Protein AF-T0XYH5-F1 (afdb_monomer_lite)

Sequence (84 aa):
MLILIRNYPDDRLRDIIASIAKDSPETTLVYLDRSPASGSAPSLPILADRTYSLQFPVLPGITPIDGQTLLRLIHDHDRVLVLP

pLDDT: mean 77.69, std 13.52, range [46.72, 94.0]

Foldseek 3Di:
DEEEEEDDDDPVVLVVVLVVCVVPVPYAYEYEDDDPPDDDDPPPVSQLVRAEYCDPPDDPSHHYDHPVVVVVVVVVDPDYHYHD

Secondary structure (DSSP, 8-state):
-EEEESSPPPHHHHHHHHHHHHH-TT-EEEE-S---SSS-----TTSGGGEEESSSSPPTT-EE--HHHHHHHHHH-S-EEEE-

Radius of gyration: 11.75 Å; chains: 1; bounding box: 24×25×27 Å

Structure (mmCIF, N/CA/C/O backbone):
data_AF-T0XYH5-F1
#
_entry.id   AF-T0XYH5-F1
#
loop_
_atom_site.group_PDB
_atom_site.id
_atom_site.type_symbol
_atom_site.label_atom_id
_atom_site.label_alt_id
_atom_site.label_comp_id
_atom_site.label_asym_id
_atom_site.label_entity_id
_atom_site.label_seq_id
_atom_site.pdbx_PDB_ins_code
_atom_site.Cartn_x
_atom_site.Cartn_y
_atom_site.Cartn_z
_atom_site.occupancy
_atom_site.B_iso_or_equiv
_atom_site.auth_seq_id
_atom_site.auth_comp_id
_atom_site.auth_asym_id
_atom_site.auth_atom_id
_atom_site.pdbx_PDB_model_num
ATOM 1 N N . MET A 1 1 ? -4.902 0.989 8.296 1.00 88.81 1 MET A N 1
ATOM 2 C CA . MET A 1 1 ? -5.482 0.353 7.083 1.00 88.81 1 MET A CA 1
ATOM 3 C C . MET A 1 1 ? -4.455 0.390 5.961 1.00 88.81 1 MET A C 1
ATOM 5 O O . MET A 1 1 ? -3.776 1.392 5.823 1.00 88.81 1 MET A O 1
ATOM 9 N N . LEU A 1 2 ? -4.332 -0.669 5.169 1.00 91.19 2 LEU A N 1
ATOM 10 C CA . LEU A 1 2 ? -3.409 -0.729 4.037 1.00 91.19 2 LEU A CA 1
ATOM 11 C C . LEU A 1 2 ? -4.138 -0.415 2.726 1.00 91.19 2 LEU A C 1
ATOM 13 O O . LEU A 1 2 ? -5.184 -0.999 2.456 1.00 91.19 2 LEU A O 1
ATOM 17 N N . ILE A 1 3 ? -3.584 0.469 1.901 1.00 89.94 3 ILE A N 1
ATOM 18 C CA . ILE A 1 3 ? -4.051 0.743 0.542 1.00 89.94 3 ILE A CA 1
ATOM 19 C C . ILE A 1 3 ? -2.978 0.268 -0.431 1.00 89.94 3 ILE A C 1
ATOM 21 O O . ILE A 1 3 ? -1.871 0.801 -0.462 1.00 89.94 3 ILE A O 1
ATOM 25 N N . LEU A 1 4 ? -3.324 -0.726 -1.238 1.00 89.50 4 LEU A N 1
ATOM 26 C CA . LEU A 1 4 ? -2.501 -1.212 -2.332 1.00 89.50 4 LEU A CA 1
ATOM 27 C C . LEU A 1 4 ? -2.959 -0.548 -3.624 1.00 89.50 4 LEU A C 1
ATOM 29 O O . LEU A 1 4 ? -4.110 -0.697 -4.025 1.00 89.50 4 LEU A O 1
ATOM 33 N N . ILE A 1 5 ? -2.058 0.160 -4.282 1.00 85.38 5 ILE A N 1
ATOM 34 C CA . ILE A 1 5 ? -2.320 0.864 -5.528 1.00 85.38 5 ILE A CA 1
ATOM 35 C C . ILE A 1 5 ? -1.673 0.071 -6.652 1.00 85.38 5 ILE A C 1
ATOM 37 O O . ILE A 1 5 ? -0.452 -0.087 -6.667 1.00 85.38 5 ILE A O 1
ATOM 41 N N . ARG A 1 6 ? -2.481 -0.449 -7.578 1.00 80.50 6 ARG A N 1
ATOM 42 C CA . ARG A 1 6 ? -1.957 -1.140 -8.757 1.00 80.50 6 ARG A CA 1
ATOM 43 C C . ARG A 1 6 ? -1.376 -0.120 -9.720 1.00 80.50 6 ARG A C 1
ATOM 45 O O . ARG A 1 6 ? -0.162 -0.055 -9.825 1.00 80.50 6 ARG A O 1
ATOM 52 N N . ASN A 1 7 ? -2.199 0.713 -10.338 1.00 74.81 7 ASN A N 1
ATOM 53 C CA . ASN A 1 7 ? -1.749 1.724 -11.281 1.00 74.81 7 ASN A CA 1
ATOM 54 C C . ASN A 1 7 ? -1.530 3.066 -10.602 1.00 74.81 7 ASN A C 1
ATOM 56 O O . ASN A 1 7 ? -2.114 3.387 -9.574 1.00 74.81 7 ASN A O 1
ATOM 60 N N . TYR A 1 8 ? -0.700 3.898 -11.215 1.00 73.81 8 TYR A N 1
ATOM 61 C CA . TYR A 1 8 ? -0.483 5.233 -10.699 1.00 73.81 8 TYR A CA 1
ATOM 62 C C . TYR A 1 8 ? -1.790 6.041 -10.597 1.00 73.81 8 TYR A C 1
ATOM 64 O O . TYR A 1 8 ? -2.531 6.101 -11.580 1.00 73.81 8 TYR A O 1
ATOM 72 N N . PR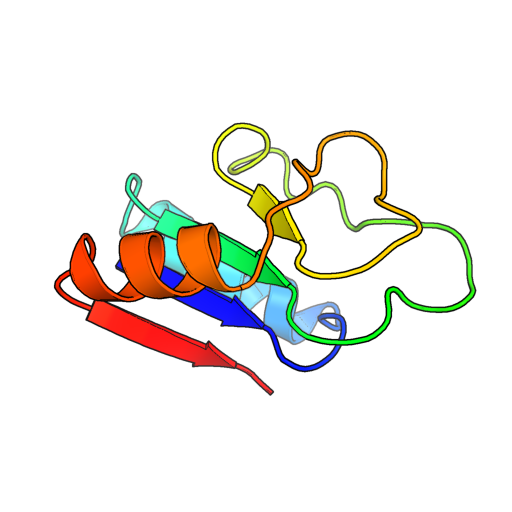O A 1 9 ? -2.071 6.687 -9.451 1.00 75.25 9 PRO A N 1
ATOM 73 C CA . PRO A 1 9 ? -3.361 7.306 -9.219 1.00 75.25 9 PRO A CA 1
ATOM 74 C C . PRO A 1 9 ? -3.517 8.576 -10.057 1.00 75.25 9 PRO A C 1
ATOM 76 O O . PRO A 1 9 ? -2.679 9.492 -10.007 1.00 75.25 9 PRO A O 1
ATOM 79 N N . ASP A 1 10 ? -4.625 8.634 -10.794 1.00 76.50 10 ASP A N 1
ATOM 80 C CA . ASP A 1 10 ? -5.150 9.869 -11.371 1.00 76.50 10 ASP A CA 1
ATOM 81 C C . ASP A 1 10 ? -5.654 10.817 -10.266 1.00 76.50 10 ASP A C 1
ATOM 83 O O . ASP A 1 10 ? -5.691 10.461 -9.084 1.00 76.50 10 ASP A O 1
ATOM 87 N N . ASP A 1 11 ? -6.017 12.050 -10.624 1.00 77.69 11 ASP A N 1
ATOM 88 C CA . ASP A 1 11 ? -6.431 13.058 -9.637 1.00 77.69 11 ASP A CA 1
ATOM 89 C C . ASP A 1 11 ? -7.655 12.615 -8.822 1.00 77.69 11 ASP A C 1
ATOM 91 O O . ASP A 1 11 ? -7.726 12.849 -7.617 1.00 77.69 11 ASP A O 1
ATOM 95 N N . ARG A 1 12 ? -8.571 11.863 -9.439 1.00 79.44 12 ARG A N 1
ATOM 96 C CA . ARG A 1 12 ? -9.747 11.326 -8.753 1.00 79.44 12 ARG A CA 1
ATOM 97 C C . ARG A 1 12 ? -9.365 10.277 -7.712 1.00 79.44 12 ARG A C 1
ATOM 99 O O . ARG A 1 12 ? -9.914 10.274 -6.610 1.00 79.44 12 ARG A O 1
ATOM 106 N N . LEU A 1 13 ? -8.451 9.368 -8.045 1.00 80.44 13 LEU A N 1
ATOM 107 C CA . LEU A 1 13 ? -7.989 8.343 -7.118 1.00 80.44 13 LEU A CA 1
ATOM 108 C C . LEU A 1 13 ? -7.191 8.966 -5.969 1.00 80.44 13 LEU A C 1
ATOM 110 O O . LEU A 1 13 ? -7.316 8.515 -4.832 1.00 80.44 13 LEU A O 1
ATOM 114 N N . ARG A 1 14 ? -6.447 10.049 -6.231 1.00 78.69 14 ARG A N 1
ATOM 115 C CA . ARG A 1 14 ? -5.767 10.835 -5.187 1.00 78.69 14 ARG A CA 1
ATOM 116 C C . ARG A 1 14 ? -6.749 11.440 -4.195 1.00 78.69 14 ARG A C 1
ATOM 118 O O . ARG A 1 14 ? -6.521 11.313 -2.995 1.00 78.69 14 ARG A O 1
ATOM 125 N N . ASP A 1 15 ? -7.845 12.027 -4.668 1.00 81.62 15 ASP A N 1
ATOM 126 C CA . ASP A 1 15 ? -8.881 12.582 -3.789 1.00 81.62 15 ASP A CA 1
ATOM 127 C C . ASP A 1 15 ? -9.513 11.500 -2.907 1.00 81.62 15 ASP A C 1
ATOM 129 O O . ASP A 1 15 ? -9.722 11.701 -1.708 1.00 81.62 15 ASP A O 1
ATOM 133 N N . ILE A 1 16 ? -9.757 10.315 -3.476 1.00 83.31 16 ILE A N 1
ATOM 134 C CA . ILE A 1 16 ? -10.263 9.156 -2.732 1.00 83.31 16 ILE A CA 1
ATOM 135 C C . ILE A 1 16 ? -9.260 8.739 -1.648 1.00 83.31 16 ILE A C 1
ATOM 137 O O . ILE A 1 16 ? -9.640 8.593 -0.487 1.00 83.31 16 ILE A O 1
ATOM 141 N N . ILE A 1 17 ? -7.978 8.591 -1.995 1.00 82.50 17 ILE A N 1
ATOM 142 C CA . ILE A 1 17 ? -6.917 8.227 -1.044 1.00 82.50 17 ILE A CA 1
ATOM 143 C C . ILE A 1 17 ? -6.809 9.271 0.075 1.00 82.50 17 ILE A C 1
ATOM 145 O O . ILE A 1 17 ? -6.732 8.904 1.247 1.00 82.50 17 ILE A O 1
ATOM 149 N N . ALA A 1 18 ? -6.840 10.561 -0.262 1.00 81.44 18 ALA A N 1
ATOM 150 C CA . ALA A 1 18 ? -6.763 11.651 0.706 1.00 81.44 18 ALA A CA 1
ATOM 151 C C . ALA A 1 18 ? -7.972 11.672 1.654 1.00 81.44 18 ALA A C 1
ATOM 153 O O . ALA A 1 18 ? -7.803 11.848 2.862 1.00 81.44 18 ALA A O 1
ATOM 154 N N . SER A 1 19 ? -9.181 11.442 1.131 1.00 84.25 19 SER A N 1
ATOM 155 C CA . SER A 1 19 ? -10.390 11.324 1.951 1.00 84.25 19 SER A CA 1
ATOM 156 C C . SER A 1 19 ? -10.286 10.156 2.928 1.00 84.25 19 SER A C 1
ATOM 158 O O . SER A 1 19 ? -10.581 10.309 4.108 1.00 84.25 19 SER A O 1
ATOM 160 N N . ILE A 1 20 ? -9.817 9.001 2.458 1.00 83.12 20 ILE A N 1
ATOM 161 C CA . ILE A 1 20 ? -9.664 7.813 3.296 1.00 83.12 20 ILE A CA 1
ATOM 162 C C . ILE A 1 20 ? -8.601 8.030 4.384 1.00 83.12 20 ILE A C 1
ATOM 164 O O . ILE A 1 20 ? -8.817 7.679 5.543 1.00 83.12 20 ILE A O 1
ATOM 168 N N . ALA A 1 21 ? -7.466 8.638 4.034 1.00 79.25 21 ALA A N 1
ATOM 169 C CA . ALA A 1 21 ? -6.400 8.947 4.983 1.00 79.25 21 ALA A CA 1
ATOM 170 C C . ALA A 1 21 ? -6.855 9.923 6.079 1.00 79.25 21 ALA A C 1
ATOM 172 O O . ALA A 1 21 ? -6.417 9.811 7.223 1.00 79.25 21 ALA A O 1
ATOM 173 N N . LYS A 1 22 ? -7.763 10.851 5.753 1.00 80.25 22 LYS A N 1
ATOM 174 C CA . LYS A 1 22 ? -8.361 11.774 6.725 1.00 80.25 22 LYS A CA 1
ATOM 175 C C . LYS A 1 22 ? -9.204 11.043 7.774 1.00 80.25 22 LYS A C 1
ATOM 177 O O . LYS A 1 22 ? -9.137 11.393 8.948 1.00 80.25 22 LYS A O 1
ATOM 182 N N . ASP A 1 23 ? -9.957 10.028 7.357 1.00 81.00 23 ASP A N 1
ATOM 183 C CA . ASP A 1 23 ? -10.808 9.231 8.251 1.00 81.00 23 ASP A CA 1
ATOM 184 C C . ASP A 1 23 ? -10.032 8.120 8.978 1.00 81.00 23 ASP A C 1
ATOM 186 O O . ASP A 1 23 ? -10.488 7.571 9.980 1.00 81.00 23 ASP A O 1
ATOM 190 N N . SER A 1 24 ? -8.856 7.752 8.471 1.00 79.00 24 SER A N 1
ATOM 191 C CA . SER A 1 24 ? -7.998 6.700 9.014 1.00 79.00 24 SER A CA 1
ATOM 192 C C . SER A 1 24 ? -6.543 7.175 9.035 1.00 79.00 24 SER A C 1
ATOM 194 O O . SER A 1 24 ? -5.799 6.889 8.094 1.00 79.00 24 SER A O 1
ATOM 196 N N . PRO A 1 25 ? -6.094 7.851 10.110 1.00 74.62 25 PRO A N 1
ATOM 197 C CA . PRO A 1 25 ? -4.734 8.394 10.198 1.00 74.62 25 PRO A CA 1
ATOM 198 C C . PRO A 1 25 ? -3.660 7.297 10.177 1.00 74.62 25 PRO A C 1
ATOM 200 O O . PRO A 1 25 ? -2.502 7.553 9.858 1.00 74.62 25 PRO A O 1
ATOM 203 N N . GLU A 1 26 ? -4.045 6.047 10.451 1.00 83.00 26 GLU A N 1
ATOM 204 C CA . GLU A 1 26 ? -3.183 4.874 10.320 1.00 83.00 26 GLU A CA 1
ATOM 205 C C . GLU A 1 26 ? -3.199 4.232 8.932 1.00 83.00 26 GLU A C 1
ATOM 207 O O . GLU A 1 26 ? -3.064 3.015 8.781 1.00 83.00 26 GLU A O 1
ATOM 212 N N . THR A 1 27 ? -3.413 5.041 7.899 1.00 86.75 27 THR A N 1
ATOM 213 C CA . THR A 1 27 ? -3.380 4.568 6.520 1.00 86.75 27 THR A CA 1
ATOM 214 C C . THR A 1 27 ? -1.940 4.409 6.044 1.00 86.75 27 THR A C 1
ATOM 216 O O . THR A 1 27 ? -1.128 5.323 6.161 1.00 86.75 27 THR A O 1
ATOM 219 N N . THR A 1 28 ? -1.641 3.238 5.495 1.00 89.12 28 THR A N 1
ATOM 220 C CA . THR A 1 28 ? -0.378 2.910 4.836 1.00 89.12 28 THR A CA 1
ATOM 221 C C . THR A 1 28 ? -0.639 2.763 3.348 1.00 89.12 28 THR A C 1
ATOM 223 O O . THR A 1 28 ? -1.591 2.089 2.955 1.00 89.12 28 THR A O 1
ATOM 226 N N . LEU A 1 29 ? 0.201 3.373 2.519 1.00 87.75 29 LEU A N 1
ATOM 227 C CA . LEU A 1 29 ? 0.084 3.357 1.067 1.00 87.75 29 LEU A CA 1
ATOM 228 C C . LEU A 1 29 ? 1.192 2.496 0.465 1.00 87.75 29 LEU A C 1
ATOM 230 O O . LEU A 1 29 ? 2.359 2.673 0.8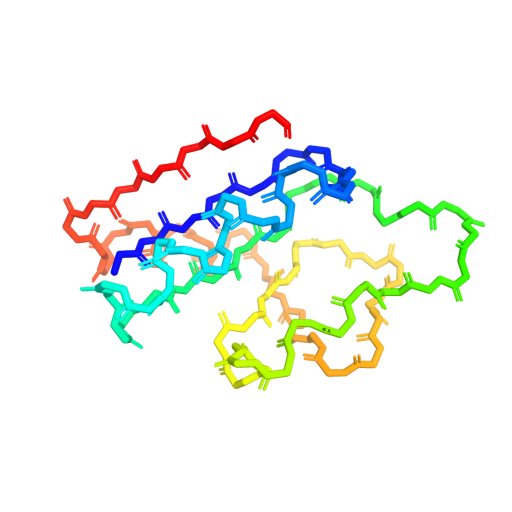11 1.00 87.75 29 LEU A O 1
ATOM 234 N N . VAL A 1 30 ? 0.855 1.600 -0.460 1.00 88.44 30 VAL A N 1
ATOM 235 C CA . VAL A 1 30 ? 1.852 0.816 -1.198 1.00 88.44 30 VAL A CA 1
ATOM 236 C C . VAL A 1 30 ? 1.558 0.835 -2.689 1.00 88.44 30 VAL A C 1
ATOM 238 O O . VAL A 1 30 ? 0.503 0.375 -3.124 1.00 88.44 30 VAL A O 1
ATOM 241 N N . TYR A 1 31 ? 2.518 1.309 -3.476 1.00 85.12 31 TYR A N 1
ATOM 242 C CA . TYR A 1 31 ? 2.482 1.244 -4.935 1.00 85.12 31 TYR A CA 1
ATOM 243 C C . TYR A 1 31 ? 3.025 -0.105 -5.428 1.00 85.12 31 TYR A C 1
ATOM 245 O O . TYR A 1 31 ? 4.156 -0.485 -5.108 1.00 85.12 31 TYR A O 1
ATOM 253 N N . LEU A 1 32 ? 2.201 -0.838 -6.185 1.00 82.56 32 LEU A N 1
ATOM 254 C CA . LEU A 1 32 ? 2.507 -2.173 -6.703 1.00 82.56 32 LEU A CA 1
ATOM 255 C C . LEU A 1 32 ? 3.104 -2.146 -8.122 1.00 82.56 32 LEU A C 1
ATOM 257 O O . LEU A 1 32 ? 4.005 -2.942 -8.401 1.00 82.56 32 LEU A O 1
ATOM 261 N N . ASP A 1 33 ? 2.611 -1.284 -9.022 1.00 73.62 33 ASP A N 1
ATOM 262 C CA . ASP A 1 33 ? 3.039 -1.259 -10.430 1.00 73.62 33 ASP A CA 1
ATOM 263 C C . ASP A 1 33 ? 3.992 -0.099 -10.780 1.00 73.62 33 ASP A C 1
ATOM 265 O O . ASP A 1 33 ? 4.277 0.781 -9.963 1.00 73.62 33 ASP A O 1
ATOM 269 N N . ARG A 1 34 ? 4.519 -0.141 -12.013 1.00 58.19 34 ARG A N 1
ATOM 270 C CA . ARG A 1 34 ? 5.509 0.771 -12.589 1.00 58.19 34 ARG A CA 1
ATOM 271 C C . ARG A 1 34 ? 5.082 2.212 -12.384 1.00 58.19 34 ARG A C 1
ATOM 273 O O . ARG A 1 34 ? 4.138 2.698 -13.007 1.00 58.19 34 ARG A O 1
ATOM 280 N N . SER A 1 35 ? 5.857 2.886 -11.536 1.00 50.84 35 SER A N 1
ATOM 281 C CA . SER A 1 35 ? 5.981 4.339 -11.487 1.00 50.84 35 SER A CA 1
ATOM 282 C C . SER A 1 35 ? 5.840 4.902 -12.907 1.00 50.84 35 SER A C 1
ATOM 284 O O . SER A 1 35 ? 6.492 4.374 -13.820 1.00 50.84 35 SER A O 1
ATOM 286 N N . PRO A 1 36 ? 4.974 5.906 -13.145 1.00 50.00 36 PRO A N 1
ATOM 287 C CA . PRO A 1 36 ? 4.795 6.456 -14.472 1.00 50.00 36 PRO A CA 1
ATOM 288 C C . PRO A 1 36 ? 6.173 6.854 -14.970 1.00 50.00 36 PRO A C 1
ATOM 290 O O . PRO A 1 36 ? 6.933 7.523 -14.269 1.00 50.00 36 PRO A O 1
ATOM 293 N N . ALA A 1 37 ? 6.492 6.446 -16.194 1.00 49.41 37 ALA A N 1
ATOM 294 C CA . ALA A 1 37 ? 7.766 6.713 -16.857 1.00 49.41 37 ALA A CA 1
ATOM 295 C C . ALA A 1 37 ? 8.074 8.222 -17.034 1.00 49.41 37 ALA A C 1
ATOM 297 O O . ALA A 1 37 ? 9.008 8.591 -17.738 1.00 49.41 37 ALA A O 1
ATOM 298 N N . SER A 1 38 ? 7.293 9.108 -16.411 1.00 46.72 38 SER A N 1
ATOM 299 C CA . SER A 1 38 ? 7.372 10.553 -16.497 1.00 46.72 38 SER A CA 1
ATOM 300 C C . SER A 1 38 ? 7.058 11.197 -15.134 1.00 46.72 38 SER A C 1
ATOM 302 O O . SER A 1 38 ? 5.944 11.605 -14.830 1.00 46.72 38 SER A O 1
ATOM 304 N N . GLY A 1 39 ? 8.076 11.267 -14.278 1.00 49.59 39 GLY A N 1
ATOM 305 C CA . GLY A 1 39 ? 8.528 12.566 -13.776 1.00 49.59 39 GLY A CA 1
ATOM 306 C C . GLY A 1 39 ? 7.888 13.216 -12.547 1.00 49.59 39 GLY A C 1
ATOM 307 O O . GLY A 1 39 ? 8.444 14.221 -12.113 1.00 49.59 39 GLY A O 1
ATOM 308 N N . SER A 1 40 ? 6.807 12.738 -11.928 1.00 50.50 40 SER A N 1
ATOM 309 C CA . SER A 1 40 ? 6.312 13.409 -10.703 1.00 50.50 40 SER A CA 1
ATOM 310 C C . SER A 1 40 ? 5.454 12.511 -9.826 1.00 50.50 40 SER A C 1
ATOM 312 O O . SER A 1 40 ? 4.248 12.483 -10.065 1.00 50.50 40 SER A O 1
ATOM 314 N N . ALA A 1 41 ? 6.041 11.853 -8.805 1.00 48.44 41 ALA A N 1
ATOM 315 C CA . ALA A 1 41 ? 5.299 11.324 -7.639 1.00 48.44 41 ALA A CA 1
ATOM 316 C C . ALA A 1 41 ? 4.266 12.353 -7.214 1.00 48.44 41 ALA A C 1
ATOM 318 O O . ALA A 1 41 ? 4.660 13.507 -7.019 1.00 48.44 41 ALA A O 1
ATOM 319 N N . PRO A 1 42 ? 2.986 12.001 -7.023 1.00 52.19 42 PRO A N 1
ATOM 320 C CA . PRO A 1 42 ? 2.085 12.930 -6.402 1.00 52.19 42 PRO A CA 1
ATOM 321 C C . PRO A 1 42 ? 2.481 12.844 -4.937 1.00 52.19 42 PRO A C 1
ATOM 323 O O . PRO A 1 42 ? 2.161 11.872 -4.251 1.00 52.19 42 PRO A O 1
ATOM 326 N N . SER A 1 43 ? 3.274 13.801 -4.471 1.00 51.81 43 SER A N 1
ATOM 327 C CA . SER A 1 43 ? 3.505 13.977 -3.050 1.00 51.81 43 SER A CA 1
ATOM 328 C C . SER A 1 43 ? 2.114 14.066 -2.425 1.00 51.81 43 SER A C 1
ATOM 330 O O . SER A 1 43 ? 1.436 15.073 -2.595 1.00 51.81 43 SER A O 1
ATOM 332 N N . LEU A 1 44 ? 1.630 12.994 -1.800 1.00 59.22 44 LEU A N 1
ATOM 333 C CA . LEU A 1 44 ? 0.496 13.049 -0.892 1.00 59.22 44 LEU A CA 1
ATOM 334 C C . LEU A 1 44 ? 1.136 13.454 0.437 1.00 59.22 44 LEU A C 1
ATOM 336 O O . LEU A 1 44 ? 1.612 12.576 1.158 1.00 59.22 44 LEU A O 1
ATOM 340 N N . PRO A 1 45 ? 1.239 14.762 0.755 1.00 51.16 45 PRO A N 1
ATOM 341 C CA . PRO A 1 45 ? 2.034 15.244 1.889 1.00 51.16 45 PRO A CA 1
ATOM 342 C C . PRO A 1 45 ? 1.579 14.653 3.229 1.00 51.16 45 PRO A C 1
ATOM 344 O O . PRO A 1 45 ? 2.329 14.653 4.195 1.00 51.16 45 PRO A O 1
ATOM 347 N N . ILE A 1 46 ? 0.359 14.119 3.270 1.00 56.31 46 ILE A N 1
ATOM 348 C CA . ILE A 1 46 ? -0.288 13.540 4.445 1.00 56.31 46 ILE A CA 1
ATOM 349 C C . ILE A 1 46 ? 0.298 12.160 4.811 1.00 56.31 46 ILE A C 1
ATOM 351 O O . ILE A 1 46 ? 0.134 11.720 5.942 1.00 56.31 46 ILE A O 1
ATOM 355 N N . LEU A 1 47 ? 0.973 11.464 3.883 1.00 65.31 47 LEU A N 1
ATOM 356 C CA . LEU A 1 47 ? 1.370 10.055 4.050 1.00 65.31 47 LEU A CA 1
ATOM 357 C C . LEU A 1 47 ? 2.861 9.778 3.795 1.00 65.31 47 LEU A C 1
ATOM 359 O O . LEU A 1 47 ? 3.231 8.615 3.638 1.00 65.31 47 LEU A O 1
ATOM 363 N N . ALA A 1 48 ? 3.723 10.799 3.748 1.00 63.97 48 ALA A N 1
ATOM 364 C CA . ALA A 1 48 ? 5.134 10.640 3.364 1.00 63.97 48 ALA A CA 1
ATOM 365 C C . ALA A 1 48 ? 5.864 9.528 4.155 1.00 63.97 48 ALA A C 1
ATOM 367 O O . ALA A 1 48 ? 6.535 8.690 3.560 1.00 63.97 48 ALA A O 1
ATOM 368 N N . ASP A 1 49 ? 5.636 9.433 5.468 1.00 73.50 49 ASP A N 1
ATOM 369 C CA . ASP A 1 49 ? 6.299 8.440 6.332 1.00 73.50 49 ASP A CA 1
ATOM 370 C C . ASP A 1 49 ? 5.701 7.022 6.245 1.00 73.50 49 ASP A C 1
ATOM 372 O O . ASP A 1 49 ? 6.231 6.079 6.831 1.00 73.50 49 ASP A O 1
ATOM 376 N N . ARG A 1 50 ? 4.574 6.855 5.541 1.00 81.38 50 ARG A N 1
AT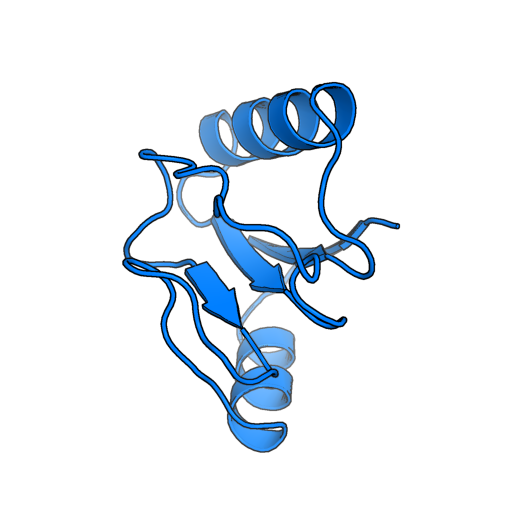OM 377 C CA . ARG A 1 50 ? 3.820 5.590 5.424 1.00 81.38 50 ARG A CA 1
ATOM 378 C C . ARG A 1 50 ? 3.517 5.234 3.973 1.00 81.38 50 ARG A C 1
ATOM 380 O O . ARG A 1 50 ? 2.530 4.557 3.684 1.00 81.38 50 ARG A O 1
ATOM 387 N N . THR A 1 51 ? 4.358 5.716 3.063 1.00 84.69 51 THR A N 1
ATOM 388 C CA . THR A 1 51 ? 4.243 5.466 1.629 1.00 84.69 51 THR A CA 1
ATOM 389 C C . THR A 1 51 ? 5.398 4.596 1.155 1.00 84.69 51 THR A C 1
ATOM 391 O O . THR A 1 51 ? 6.568 4.971 1.258 1.00 84.69 51 THR A O 1
ATOM 394 N N . TYR A 1 52 ? 5.056 3.438 0.599 1.00 87.25 52 TYR A N 1
ATOM 395 C CA . TYR A 1 52 ? 6.003 2.431 0.145 1.00 87.25 52 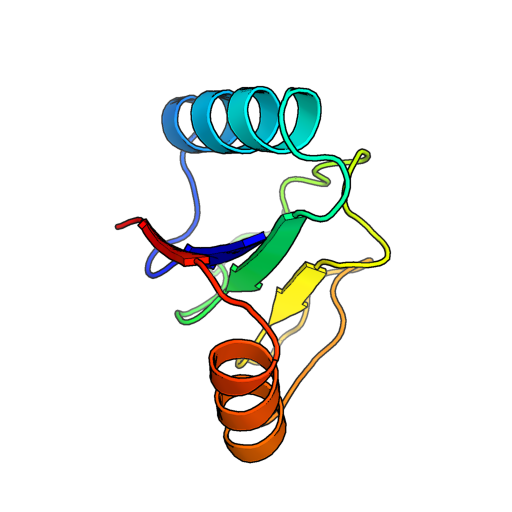TYR A CA 1
ATOM 396 C C . TYR A 1 52 ? 5.838 2.108 -1.344 1.00 87.25 52 TYR A C 1
ATOM 398 O O . TYR A 1 52 ? 4.776 2.317 -1.931 1.00 87.25 52 TYR A O 1
ATOM 406 N N . SER A 1 53 ? 6.886 1.569 -1.965 1.00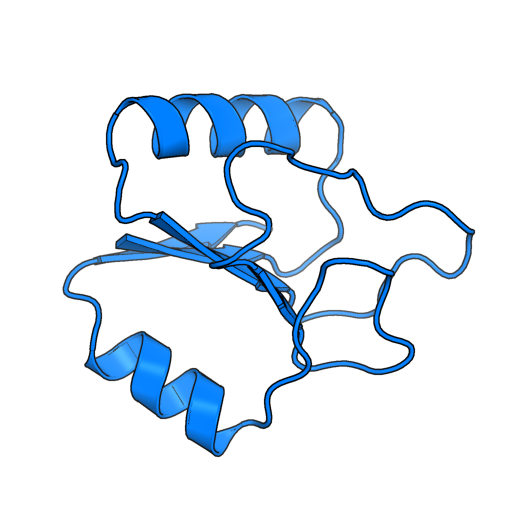 86.12 53 SER A N 1
ATOM 407 C CA . SER A 1 53 ? 6.862 1.096 -3.356 1.00 86.12 53 SER A CA 1
ATOM 408 C C . SER A 1 53 ? 7.596 -0.231 -3.491 1.00 86.12 53 SER A C 1
ATOM 410 O O . SER A 1 53 ? 8.706 -0.371 -2.984 1.00 86.12 53 SER A O 1
ATOM 412 N N . LEU A 1 54 ? 7.007 -1.180 -4.220 1.00 84.12 54 LEU A N 1
ATOM 413 C CA . LEU A 1 54 ? 7.660 -2.443 -4.601 1.00 84.12 54 LEU A CA 1
ATOM 414 C C . LEU A 1 54 ? 8.616 -2.311 -5.788 1.00 84.12 54 LEU A C 1
ATOM 416 O O . LEU A 1 54 ? 9.300 -3.274 -6.133 1.00 84.12 54 LEU A O 1
ATOM 420 N N . GLN A 1 55 ? 8.638 -1.154 -6.452 1.00 74.00 55 GLN A N 1
ATOM 421 C CA . GLN A 1 55 ? 9.359 -0.973 -7.707 1.00 74.00 55 GLN A CA 1
ATOM 422 C C . GLN A 1 55 ? 10.394 0.150 -7.669 1.00 74.00 55 GLN A C 1
ATOM 424 O O . GLN A 1 55 ? 10.272 1.129 -6.927 1.00 74.00 55 GLN A O 1
ATOM 429 N N . PHE A 1 56 ? 11.384 -0.004 -8.554 1.00 59.12 56 PHE A N 1
ATOM 430 C CA . PHE A 1 56 ? 12.427 0.964 -8.873 1.00 59.12 56 PHE A CA 1
ATOM 431 C C . PHE A 1 56 ? 12.210 1.536 -10.286 1.00 59.12 56 PHE A C 1
ATOM 433 O O . PHE A 1 56 ? 11.830 0.779 -11.183 1.00 59.12 56 PHE A O 1
ATOM 440 N N . PRO A 1 57 ? 12.506 2.826 -10.535 1.00 61.09 57 PRO A N 1
ATOM 441 C CA . PRO A 1 57 ? 13.057 3.810 -9.602 1.00 61.09 57 PRO A CA 1
ATOM 442 C C . PRO A 1 57 ? 12.009 4.348 -8.618 1.00 61.09 57 PRO A C 1
ATOM 444 O O . PRO A 1 57 ? 10.860 4.603 -8.978 1.00 61.09 57 PRO A O 1
ATOM 447 N N . VAL A 1 58 ? 12.435 4.533 -7.369 1.00 66.25 58 VAL A N 1
ATOM 448 C CA . VAL A 1 58 ? 11.590 5.051 -6.291 1.00 66.25 58 VAL A CA 1
ATOM 449 C C . VAL A 1 58 ? 11.590 6.571 -6.347 1.00 66.25 58 VAL A C 1
ATOM 451 O O . VAL A 1 58 ? 12.636 7.198 -6.517 1.00 66.25 58 VAL A O 1
ATOM 454 N N . LEU A 1 59 ? 10.413 7.165 -6.215 1.00 67.62 59 LEU A N 1
ATOM 455 C CA . LEU A 1 59 ? 10.262 8.613 -6.219 1.00 67.62 59 LEU A CA 1
ATOM 456 C C . LEU A 1 59 ? 10.684 9.198 -4.854 1.00 67.62 59 LEU A C 1
ATOM 458 O O . LEU A 1 59 ? 10.575 8.508 -3.837 1.00 67.62 59 LEU A O 1
ATOM 462 N N . PRO A 1 60 ? 11.150 10.459 -4.791 1.00 67.06 60 PRO A N 1
ATOM 463 C CA . PRO A 1 60 ? 11.508 11.102 -3.527 1.00 67.06 60 PRO A CA 1
ATOM 464 C C . PRO A 1 60 ? 10.338 11.087 -2.532 1.00 67.06 60 PRO A C 1
ATOM 466 O O . PRO A 1 60 ? 9.214 11.422 -2.900 1.00 67.06 60 PRO A O 1
ATOM 469 N N . GLY A 1 61 ? 10.600 10.714 -1.277 1.00 69.94 61 GLY A N 1
ATOM 470 C CA . GLY A 1 61 ? 9.566 10.617 -0.237 1.00 69.94 61 GLY A CA 1
ATOM 471 C C . GLY A 1 61 ? 8.762 9.311 -0.245 1.00 69.94 61 GLY A C 1
ATOM 472 O O . GLY A 1 61 ? 7.788 9.205 0.490 1.00 69.94 61 GLY A O 1
ATOM 473 N N . ILE A 1 62 ? 9.160 8.322 -1.053 1.00 79.25 62 ILE A N 1
ATOM 474 C CA . ILE A 1 62 ? 8.610 6.962 -1.024 1.00 79.25 62 ILE A CA 1
ATOM 475 C C . ILE A 1 62 ? 9.701 6.000 -0.552 1.00 79.25 62 ILE A C 1
ATOM 477 O O . ILE A 1 62 ? 10.839 6.062 -1.017 1.00 79.25 62 ILE A O 1
ATOM 481 N N . THR A 1 63 ? 9.362 5.091 0.360 1.00 84.62 63 THR A N 1
ATOM 482 C CA . THR A 1 63 ? 10.305 4.080 0.856 1.00 84.62 63 THR A CA 1
ATOM 483 C C . THR A 1 63 ? 10.227 2.811 -0.006 1.00 84.62 63 THR A C 1
ATOM 485 O O . THR A 1 63 ? 9.146 2.229 -0.124 1.00 84.62 63 THR A O 1
ATOM 488 N N . PRO A 1 64 ? 11.326 2.337 -0.625 1.00 86.56 64 PRO A N 1
ATOM 489 C CA . PRO A 1 64 ? 11.315 1.046 -1.308 1.00 86.56 64 PRO A CA 1
ATOM 490 C C . PRO A 1 64 ? 11.086 -0.094 -0.322 1.00 86.56 64 PRO A C 1
ATOM 492 O O . PRO A 1 64 ? 11.671 -0.111 0.760 1.00 86.56 64 PRO A O 1
ATOM 495 N N . ILE A 1 65 ? 10.297 -1.077 -0.737 1.00 88.94 65 ILE A N 1
ATOM 496 C CA . ILE A 1 65 ? 10.090 -2.328 -0.013 1.00 88.94 65 ILE A CA 1
ATOM 497 C C . ILE A 1 65 ? 10.219 -3.517 -0.962 1.00 88.94 65 ILE A C 1
ATOM 499 O O . ILE A 1 65 ? 10.016 -3.395 -2.168 1.00 88.94 65 ILE A O 1
ATOM 503 N N . ASP A 1 66 ? 10.539 -4.682 -0.413 1.00 89.62 66 ASP A N 1
ATOM 504 C CA . ASP A 1 66 ? 10.530 -5.944 -1.142 1.00 89.62 66 ASP A CA 1
ATOM 505 C C . ASP A 1 66 ? 9.209 -6.707 -0.942 1.00 89.62 66 ASP A C 1
ATOM 507 O O . ASP A 1 66 ? 8.321 -6.311 -0.179 1.00 89.62 66 ASP A O 1
ATOM 511 N N . GLY A 1 67 ? 9.070 -7.836 -1.641 1.00 89.06 67 GLY A N 1
ATOM 512 C CA . GLY A 1 67 ? 7.879 -8.681 -1.536 1.00 89.06 67 GLY A CA 1
ATOM 513 C C . GLY A 1 67 ? 7.639 -9.224 -0.122 1.00 89.06 67 GLY A C 1
ATOM 514 O O . GLY A 1 67 ? 6.489 -9.356 0.288 1.00 89.06 67 GLY A O 1
ATOM 515 N N . GLN A 1 68 ? 8.696 -9.499 0.651 1.00 92.81 68 GLN A N 1
ATOM 516 C CA . GLN A 1 68 ? 8.555 -9.975 2.032 1.00 92.81 68 GLN A CA 1
ATOM 517 C C . GLN A 1 68 ? 7.987 -8.885 2.942 1.00 92.81 68 GLN A C 1
ATOM 519 O O . GLN A 1 68 ? 7.067 -9.138 3.721 1.00 92.81 68 GLN A O 1
ATOM 524 N N . THR A 1 69 ? 8.481 -7.658 2.797 1.00 91.88 69 THR A N 1
ATOM 525 C CA . THR A 1 69 ? 7.982 -6.492 3.524 1.00 91.88 69 THR A CA 1
ATOM 526 C C . THR A 1 69 ? 6.536 -6.185 3.141 1.00 91.88 69 THR A C 1
ATOM 528 O O . THR A 1 69 ? 5.730 -5.918 4.027 1.00 91.88 69 THR A O 1
ATOM 531 N N . LEU A 1 70 ? 6.157 -6.306 1.861 1.00 91.31 70 LEU A N 1
ATOM 532 C CA . LEU A 1 70 ? 4.753 -6.192 1.444 1.00 91.31 70 LEU A CA 1
ATOM 533 C C . LEU A 1 70 ? 3.867 -7.225 2.150 1.00 91.31 70 LEU A C 1
ATOM 535 O O . LEU A 1 70 ? 2.815 -6.867 2.671 1.00 91.31 70 LEU A O 1
ATOM 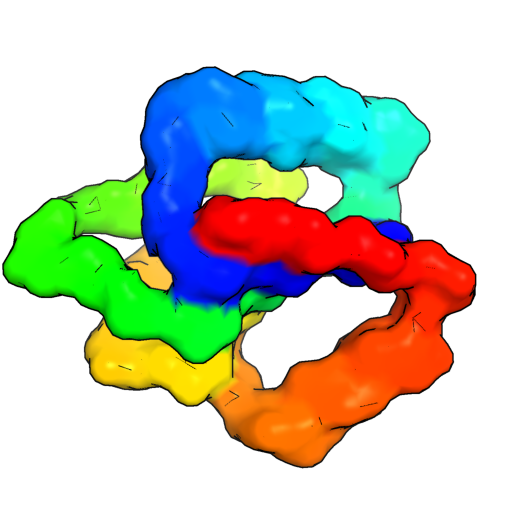539 N N . LEU A 1 71 ? 4.264 -8.500 2.152 1.00 92.38 71 LEU A N 1
ATOM 540 C CA . LEU A 1 71 ? 3.477 -9.560 2.791 1.00 92.38 71 LEU A CA 1
ATOM 541 C C . LEU A 1 71 ? 3.308 -9.304 4.288 1.00 92.38 71 LEU A C 1
ATOM 543 O O . LEU A 1 71 ? 2.218 -9.495 4.824 1.00 92.38 71 LEU A O 1
ATOM 547 N N . ARG A 1 72 ? 4.360 -8.808 4.943 1.00 94.00 72 ARG A N 1
ATOM 548 C CA . ARG A 1 72 ? 4.295 -8.380 6.338 1.00 94.00 72 ARG A CA 1
ATOM 549 C C . ARG A 1 72 ? 3.329 -7.212 6.528 1.00 94.00 72 ARG A C 1
ATOM 551 O O . ARG A 1 72 ? 2.490 -7.279 7.413 1.00 94.00 72 ARG A O 1
ATOM 558 N N . LEU A 1 73 ? 3.376 -6.191 5.670 1.00 91.88 73 LEU A N 1
ATOM 559 C CA . LEU A 1 73 ? 2.415 -5.083 5.714 1.00 91.88 73 LEU A CA 1
ATOM 560 C C . LEU A 1 73 ? 0.977 -5.581 5.537 1.00 91.88 73 LEU A C 1
ATOM 562 O O . LEU A 1 73 ? 0.098 -5.142 6.265 1.00 91.88 73 LEU A O 1
ATOM 566 N N . ILE A 1 74 ? 0.725 -6.511 4.616 1.00 92.44 74 ILE A N 1
ATOM 567 C CA . ILE A 1 74 ? -0.606 -7.108 4.427 1.00 92.44 74 ILE A CA 1
ATOM 568 C C . ILE A 1 74 ? -1.065 -7.838 5.694 1.00 92.44 74 ILE A C 1
ATOM 570 O O . ILE A 1 74 ? -2.224 -7.715 6.071 1.00 92.44 74 ILE A O 1
ATOM 574 N N . HIS A 1 75 ? -0.167 -8.572 6.350 1.00 93.44 75 HIS A N 1
ATOM 575 C CA . HIS A 1 75 ? -0.472 -9.308 7.575 1.00 93.44 75 HIS A CA 1
ATOM 576 C C . HIS A 1 75 ? -0.701 -8.388 8.787 1.00 93.44 75 HIS A C 1
ATOM 578 O O . HIS A 1 75 ? -1.571 -8.659 9.608 1.00 93.44 75 HIS A O 1
ATOM 584 N N . ASP A 1 76 ? 0.055 -7.295 8.892 1.00 91.94 76 ASP A N 1
ATOM 585 C CA . ASP A 1 76 ? 0.014 -6.370 10.031 1.00 91.94 76 ASP A CA 1
ATOM 586 C C . ASP A 1 76 ? -1.178 -5.388 9.971 1.00 91.94 76 ASP A C 1
ATOM 588 O O . ASP A 1 76 ? -1.385 -4.609 10.900 1.00 91.94 76 ASP A O 1
ATOM 592 N N . HIS A 1 77 ? -1.967 -5.393 8.888 1.00 90.31 77 HIS A N 1
ATOM 593 C CA . HIS A 1 77 ? -3.123 -4.511 8.724 1.00 90.31 77 HIS A CA 1
ATOM 594 C C . HIS A 1 77 ? -4.435 -5.300 8.626 1.00 90.31 77 HIS A C 1
ATOM 596 O O . HIS A 1 77 ? -4.674 -6.009 7.655 1.00 90.31 77 HIS A O 1
ATOM 602 N N . ASP A 1 78 ? -5.363 -5.042 9.552 1.00 88.25 78 ASP A N 1
ATOM 603 C CA . ASP A 1 78 ? -6.685 -5.698 9.599 1.00 88.25 78 ASP A CA 1
ATOM 604 C C . ASP A 1 78 ? -7.566 -5.447 8.362 1.00 88.25 78 ASP A C 1
ATOM 606 O O . ASP A 1 78 ? -8.520 -6.177 8.087 1.00 88.25 78 ASP A O 1
ATOM 610 N N . ARG A 1 79 ? -7.298 -4.362 7.627 1.00 90.06 79 ARG A N 1
ATOM 611 C CA . ARG A 1 79 ? -8.074 -3.948 6.454 1.00 90.06 79 ARG A CA 1
ATOM 612 C C . ARG A 1 79 ? -7.137 -3.576 5.323 1.00 90.06 79 ARG A C 1
ATOM 614 O O . ARG A 1 79 ? -6.310 -2.674 5.482 1.00 90.06 79 ARG A O 1
ATOM 621 N N . VAL A 1 80 ? -7.339 -4.227 4.181 1.00 91.19 80 VAL A N 1
ATOM 622 C CA . VAL A 1 80 ? -6.605 -3.985 2.940 1.00 91.19 80 VAL A CA 1
ATOM 623 C C . VAL A 1 80 ? -7.586 -3.539 1.861 1.00 91.19 80 VAL A C 1
ATOM 625 O O . VAL A 1 80 ? -8.535 -4.252 1.539 1.00 91.19 80 VAL A O 1
ATOM 628 N N . LEU A 1 81 ? -7.355 -2.356 1.300 1.00 89.88 81 LEU A N 1
ATOM 629 C CA . LEU A 1 81 ? -8.063 -1.833 0.140 1.00 89.88 81 LEU A CA 1
ATOM 630 C C . LEU A 1 81 ? -7.143 -1.924 -1.072 1.00 89.88 81 LEU A C 1
ATOM 632 O O . LEU A 1 81 ? -6.018 -1.439 -1.031 1.00 89.88 81 LEU A O 1
ATOM 636 N N . VAL A 1 82 ? -7.622 -2.524 -2.156 1.00 88.56 82 VAL A N 1
ATOM 637 C CA . VAL A 1 82 ? -6.877 -2.583 -3.416 1.00 88.56 82 VAL A CA 1
ATOM 638 C C . VAL A 1 82 ? -7.538 -1.640 -4.404 1.00 88.56 82 VAL A C 1
ATOM 640 O O . VAL A 1 82 ? -8.711 -1.812 -4.731 1.00 88.56 82 VAL A O 1
ATOM 643 N N . LEU A 1 83 ? -6.785 -0.648 -4.860 1.00 84.88 83 LEU A N 1
ATOM 644 C CA . LEU A 1 83 ? -7.214 0.330 -5.844 1.00 84.88 83 LEU A CA 1
ATOM 645 C C . LEU A 1 83 ? -6.589 0.013 -7.208 1.00 84.88 83 LEU A C 1
ATOM 647 O O . LEU A 1 83 ? -5.455 -0.489 -7.254 1.00 84.88 83 LEU A O 1
ATOM 651 N N . PRO A 1 84 ? -7.350 0.227 -8.298 1.00 78.06 84 PRO A N 1
ATOM 652 C CA . PRO A 1 84 ? -6.862 -0.004 -9.643 1.00 78.06 84 PRO A CA 1
ATOM 653 C C . PRO A 1 84 ? -5.690 0.904 -9.964 1.00 78.06 84 PRO A C 1
ATOM 655 O O . PRO A 1 84 ? -5.578 2.017 -9.412 1.00 78.06 84 PRO A O 1
#